Protein AF-A0AAJ6VJC5-F1 (afdb_monomer_lite)

Radius of gyration: 21.5 Å; chains: 1; bounding box: 40×43×69 Å

InterPro domains:
  IPR002068 Alpha crystallin/Hsp20 domain [PF00011] (1-87)
  IPR002068 Alpha crystallin/Hsp20 domain [PS01031] (1-97)
  IPR008978 HSP20-like chaperone [G3DSA:2.60.40.790] (1-90)
  IPR008978 HSP20-like chaperone [SSF49764] (2-86)
  IPR031107 Small heat shock protein [PTHR11527] (1-84)

Organism: Populus euphratica (NCBI:txid75702)

Structure (mmCIF, N/CA/C/O backbone):
data_AF-A0AAJ6VJC5-F1
#
_entry.id   AF-A0AAJ6VJC5-F1
#
loop_
_atom_site.group_PDB
_atom_site.id
_atom_site.type_symbol
_atom_site.label_atom_id
_atom_site.label_alt_id
_atom_site.label_comp_id
_atom_site.label_asym_id
_atom_site.label_entity_id
_atom_site.label_seq_id
_atom_site.pdbx_PDB_ins_code
_atom_site.Cartn_x
_atom_site.Cartn_y
_atom_site.Cartn_z
_atom_site.occupancy
_atom_site.B_iso_or_equiv
_atom_site.auth_seq_id
_atom_site.auth_comp_id
_atom_site.auth_asym_id
_atom_site.auth_atom_id
_atom_site.pdbx_PDB_model_num
ATOM 1 N N . MET A 1 1 ? -6.583 -4.854 -2.610 1.00 86.31 1 MET A N 1
ATOM 2 C CA . MET A 1 1 ? -6.551 -5.162 -1.161 1.00 86.31 1 MET A CA 1
ATOM 3 C C . MET A 1 1 ? -7.836 -4.664 -0.536 1.00 86.31 1 MET A C 1
ATOM 5 O O . MET A 1 1 ? -8.282 -3.586 -0.921 1.00 86.31 1 MET A O 1
ATOM 9 N N . ASP A 1 2 ? -8.409 -5.426 0.394 1.00 88.50 2 ASP A N 1
ATOM 10 C CA . ASP A 1 2 ? -9.672 -5.070 1.048 1.00 88.50 2 ASP A CA 1
ATOM 11 C C . ASP A 1 2 ? -9.404 -4.160 2.244 1.00 88.50 2 ASP A C 1
ATOM 13 O O . ASP A 1 2 ? -9.010 -4.598 3.331 1.00 88.50 2 ASP A O 1
ATOM 17 N N . GLU A 1 3 ? -9.635 -2.869 2.029 1.00 86.75 3 GLU A N 1
ATOM 18 C CA . GLU A 1 3 ? -9.357 -1.791 2.971 1.00 86.75 3 GLU A CA 1
ATOM 19 C C . GLU A 1 3 ? -10.618 -1.006 3.382 1.00 86.75 3 GLU A C 1
ATOM 21 O O . GLU A 1 3 ? -10.653 0.223 3.273 1.00 86.75 3 GLU A O 1
ATOM 26 N N . PRO A 1 4 ? -11.675 -1.676 3.891 1.00 86.38 4 PRO A N 1
ATOM 27 C CA . PRO A 1 4 ? -12.909 -1.001 4.271 1.00 86.38 4 PRO A CA 1
ATOM 28 C C . PRO A 1 4 ? -12.688 -0.053 5.451 1.00 86.38 4 PRO A C 1
ATOM 30 O O . PRO A 1 4 ? -12.069 -0.421 6.449 1.00 86.38 4 PRO A O 1
ATOM 33 N N . GLY A 1 5 ? -13.265 1.147 5.376 1.00 82.62 5 GLY A N 1
ATOM 34 C CA . GLY A 1 5 ? -13.191 2.145 6.450 1.00 82.62 5 GLY A CA 1
ATOM 35 C C . GLY A 1 5 ? -11.891 2.959 6.494 1.00 82.62 5 GLY A C 1
ATOM 36 O O . GLY A 1 5 ? -11.645 3.631 7.494 1.00 82.62 5 GLY A O 1
ATOM 37 N N . LEU A 1 6 ? -11.060 2.900 5.446 1.00 83.81 6 LEU A N 1
ATOM 38 C CA . LEU A 1 6 ? -9.957 3.839 5.222 1.00 83.81 6 LEU A CA 1
ATOM 39 C C . LEU A 1 6 ? -10.307 4.795 4.082 1.00 83.81 6 LEU A C 1
ATOM 41 O O . LEU A 1 6 ? -10.820 4.374 3.043 1.00 83.81 6 LEU A O 1
ATOM 45 N N . SER A 1 7 ? -10.017 6.082 4.271 1.00 81.06 7 SER A N 1
ATOM 46 C CA . SER A 1 7 ? -10.177 7.072 3.208 1.00 81.06 7 SER A CA 1
ATOM 47 C C . SER A 1 7 ? -8.989 7.029 2.242 1.00 81.06 7 SER A C 1
ATOM 49 O O . SER A 1 7 ? -7.905 6.556 2.586 1.00 81.06 7 SER A O 1
ATOM 51 N N . LYS A 1 8 ? -9.159 7.558 1.023 1.00 81.38 8 LYS A N 1
ATOM 52 C CA . LYS A 1 8 ? -8.067 7.624 0.037 1.00 81.38 8 LYS A CA 1
ATOM 53 C C . LYS A 1 8 ? -6.863 8.419 0.560 1.00 81.38 8 LYS A C 1
ATOM 55 O O . LYS A 1 8 ? -5.732 8.037 0.290 1.00 81.38 8 LYS A O 1
ATOM 60 N N . SER A 1 9 ? -7.104 9.492 1.314 1.00 84.19 9 SER A N 1
ATOM 61 C CA . SER A 1 9 ? -6.053 10.308 1.938 1.00 84.19 9 SER A CA 1
ATOM 62 C C . SER A 1 9 ? -5.273 9.567 3.023 1.00 84.19 9 SER A C 1
ATOM 64 O O . SER A 1 9 ? -4.136 9.932 3.299 1.00 84.19 9 SER A O 1
ATOM 66 N N . ASP A 1 10 ? -5.848 8.515 3.611 1.00 85.75 10 ASP A N 1
ATOM 67 C CA . ASP A 1 10 ? -5.169 7.719 4.633 1.00 85.75 10 ASP A CA 1
ATOM 68 C C . ASP A 1 10 ? -4.228 6.671 4.037 1.00 85.75 10 ASP A C 1
ATOM 70 O O . ASP A 1 10 ? -3.577 5.968 4.804 1.00 85.75 10 ASP A O 1
ATOM 74 N N . ILE A 1 11 ? -4.158 6.516 2.712 1.00 89.00 11 ILE A N 1
ATOM 75 C CA . ILE A 1 11 ? -3.371 5.472 2.051 1.00 89.00 11 ILE A CA 1
ATOM 76 C C . ILE A 1 11 ? -2.233 6.106 1.256 1.00 89.00 11 ILE A C 1
ATOM 78 O O . ILE A 1 11 ? -2.447 6.931 0.371 1.00 89.00 11 ILE A O 1
ATOM 82 N N . GLN A 1 12 ? -1.016 5.648 1.530 1.00 91.00 12 GLN A N 1
ATOM 83 C CA . GLN A 1 12 ? 0.189 6.016 0.806 1.00 91.00 12 GLN A CA 1
ATOM 84 C C . GLN A 1 12 ? 0.733 4.802 0.052 1.00 91.00 12 GLN A C 1
ATOM 86 O O . GLN A 1 12 ? 0.885 3.718 0.621 1.00 91.00 12 GLN A O 1
ATOM 91 N N . VAL A 1 13 ? 1.047 5.001 -1.228 1.00 91.62 13 VAL A N 1
ATOM 92 C CA . VAL A 1 13 ? 1.655 3.996 -2.103 1.00 91.62 13 VAL A CA 1
ATOM 93 C C . VAL A 1 13 ? 2.980 4.550 -2.616 1.00 91.62 13 VAL A C 1
ATOM 95 O O . VAL A 1 13 ? 3.006 5.617 -3.223 1.00 91.62 13 VAL A O 1
ATOM 98 N N . THR A 1 14 ? 4.078 3.850 -2.347 1.00 92.44 14 THR A N 1
ATOM 99 C CA . THR A 1 14 ? 5.444 4.254 -2.722 1.00 92.44 14 THR A CA 1
ATOM 100 C C . THR A 1 14 ? 6.230 3.066 -3.255 1.00 92.44 14 THR A C 1
ATOM 102 O O . THR A 1 14 ? 5.905 1.923 -2.944 1.00 92.44 14 THR A O 1
ATOM 105 N N . VAL A 1 15 ? 7.301 3.325 -4.001 1.00 92.00 15 VAL A N 1
ATOM 106 C CA . VAL A 1 15 ? 8.301 2.311 -4.360 1.00 92.00 15 VAL A CA 1
ATOM 107 C C . VAL A 1 15 ? 9.572 2.609 -3.566 1.00 92.00 15 VAL A C 1
ATOM 109 O O . VAL A 1 15 ? 10.074 3.728 -3.617 1.00 92.00 15 VAL A O 1
ATOM 112 N N . GLU A 1 16 ? 10.021 1.641 -2.772 1.00 90.56 16 GLU A N 1
ATOM 113 C CA . GLU A 1 16 ? 11.311 1.652 -2.068 1.00 90.56 16 GLU A CA 1
ATOM 114 C C . GLU A 1 16 ? 12.374 0.932 -2.931 1.00 90.56 16 GLU A C 1
ATOM 116 O O . GLU A 1 16 ? 12.080 0.460 -4.036 1.00 90.56 16 GLU A O 1
ATOM 121 N N . ASP A 1 17 ? 13.602 0.824 -2.419 1.00 83.69 17 ASP A N 1
ATOM 122 C CA . ASP A 1 17 ? 14.704 0.125 -3.086 1.00 83.69 17 ASP A CA 1
ATOM 123 C C . ASP A 1 17 ? 14.350 -1.330 -3.462 1.00 83.69 17 ASP A C 1
ATOM 125 O O . ASP A 1 17 ? 13.430 -1.957 -2.920 1.00 83.69 17 ASP A O 1
ATOM 129 N N . GLU A 1 18 ? 15.094 -1.873 -4.429 1.00 86.25 18 GLU A N 1
ATOM 130 C CA . GLU A 1 18 ? 14.905 -3.232 -4.962 1.00 86.25 18 GLU A CA 1
ATOM 131 C C . GLU A 1 18 ? 1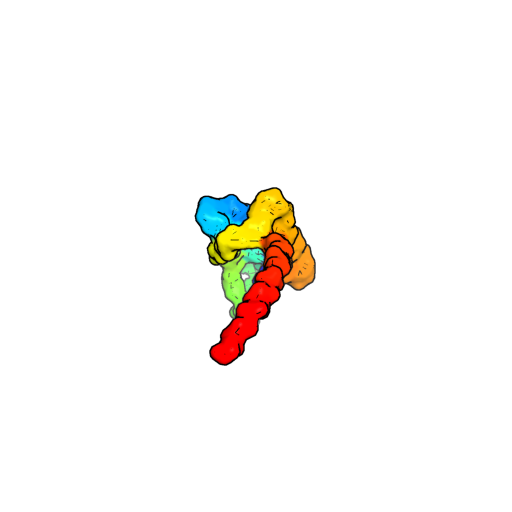3.527 -3.484 -5.605 1.00 86.25 18 GLU A C 1
ATOM 133 O O . GLU A 1 18 ? 13.010 -4.603 -5.572 1.00 86.25 18 GLU A O 1
ATOM 138 N N . ASN A 1 19 ? 12.919 -2.449 -6.197 1.00 89.25 19 ASN A N 1
ATOM 139 C CA . ASN A 1 19 ? 11.586 -2.513 -6.806 1.00 89.25 19 ASN A CA 1
ATOM 140 C C . ASN A 1 19 ? 10.509 -3.004 -5.822 1.00 89.25 19 ASN A C 1
ATOM 142 O O . ASN A 1 19 ? 9.613 -3.774 -6.182 1.00 89.25 19 ASN A O 1
ATOM 146 N N . THR A 1 20 ? 10.577 -2.567 -4.562 1.00 93.19 20 THR A N 1
ATOM 147 C CA . THR A 1 20 ? 9.591 -2.956 -3.549 1.00 93.19 20 THR A CA 1
ATOM 148 C C . THR A 1 20 ? 8.445 -1.950 -3.498 1.00 93.19 20 THR A C 1
ATOM 150 O O . THR A 1 20 ? 8.604 -0.828 -3.025 1.00 93.19 20 THR A O 1
ATOM 153 N N . LEU A 1 21 ? 7.252 -2.363 -3.926 1.00 94.00 21 LEU A N 1
ATOM 154 C CA . LEU A 1 21 ? 6.022 -1.598 -3.742 1.00 94.00 21 LEU A CA 1
ATOM 155 C C . LEU A 1 21 ? 5.592 -1.652 -2.277 1.00 94.00 21 LEU A C 1
ATOM 157 O O . LEU A 1 21 ? 5.408 -2.729 -1.706 1.00 94.00 21 LEU A O 1
ATOM 161 N N . VAL A 1 22 ? 5.367 -0.487 -1.686 1.00 94.00 22 VAL A N 1
ATOM 162 C CA . VAL A 1 22 ? 4.995 -0.332 -0.287 1.00 94.00 22 VAL A CA 1
ATOM 163 C C . VAL A 1 22 ? 3.683 0.426 -0.170 1.00 94.00 22 VAL A C 1
ATOM 165 O O . VAL A 1 22 ? 3.548 1.550 -0.643 1.00 94.00 22 VAL A O 1
ATOM 168 N N . ILE A 1 23 ? 2.719 -0.208 0.494 1.00 92.94 23 ILE A N 1
ATOM 169 C CA . ILE A 1 23 ? 1.405 0.349 0.805 1.00 92.94 23 ILE A CA 1
ATOM 170 C C . ILE A 1 23 ? 1.333 0.532 2.318 1.00 92.94 23 ILE A C 1
ATOM 172 O O . ILE A 1 23 ? 1.443 -0.441 3.072 1.00 92.94 23 ILE A O 1
ATOM 176 N N . LYS A 1 24 ? 1.164 1.776 2.759 1.00 92.44 24 LYS A N 1
ATOM 177 C CA . LYS A 1 24 ? 1.094 2.174 4.170 1.00 92.44 24 LYS A CA 1
ATOM 178 C C . LYS A 1 24 ? -0.192 2.948 4.421 1.00 92.44 24 LYS A C 1
ATOM 180 O O . LYS A 1 24 ? -0.604 3.730 3.568 1.00 92.44 24 LYS A O 1
ATOM 185 N N . SER A 1 25 ? -0.803 2.771 5.592 1.00 89.38 25 SER A N 1
ATOM 186 C CA . SER A 1 25 ? -1.847 3.689 6.054 1.00 89.38 25 SER A CA 1
ATOM 187 C C . SER A 1 25 ? -1.293 4.749 7.011 1.00 89.38 25 SER A C 1
ATOM 189 O O . SER A 1 25 ? -0.570 4.429 7.956 1.00 89.38 25 SER A O 1
ATOM 191 N N . GLY A 1 26 ? -1.658 6.013 6.789 1.00 82.69 26 GLY A N 1
ATOM 192 C CA . GLY A 1 26 ? -1.399 7.128 7.708 1.00 82.69 26 GLY A CA 1
ATOM 193 C C . GLY A 1 26 ? -2.293 7.091 8.953 1.00 82.69 26 GLY A C 1
ATOM 194 O O . GLY A 1 26 ? -1.930 7.621 10.001 1.00 82.69 26 GLY A O 1
ATOM 195 N N . GLY A 1 27 ? -3.428 6.394 8.866 1.00 77.44 27 GLY A N 1
ATOM 196 C CA . GLY A 1 27 ? -4.369 6.180 9.962 1.00 77.44 27 GLY A CA 1
ATOM 197 C C . GLY A 1 27 ? -4.656 4.704 10.229 1.00 77.44 27 GLY A C 1
ATOM 198 O O . GLY A 1 27 ? -4.116 3.799 9.591 1.00 77.44 27 GLY A O 1
ATOM 199 N N . LYS A 1 28 ? -5.538 4.457 11.192 1.00 75.50 28 LYS A N 1
ATOM 200 C CA . LYS A 1 28 ? -6.212 3.168 11.374 1.00 75.50 28 LYS A CA 1
ATOM 201 C C . LYS A 1 28 ? -7.662 3.334 10.922 1.00 75.50 28 LYS A C 1
ATOM 203 O O . LYS A 1 28 ? -8.168 4.453 10.920 1.00 75.50 28 LYS A O 1
ATOM 208 N N . ARG A 1 29 ? -8.342 2.231 10.592 1.00 77.69 29 ARG A N 1
ATOM 209 C CA . ARG A 1 29 ? -9.798 2.244 10.359 1.00 77.69 29 ARG A CA 1
ATOM 210 C C . ARG A 1 29 ? -10.470 2.917 11.556 1.00 77.69 29 ARG A C 1
ATOM 212 O O . ARG A 1 29 ? -10.304 2.441 12.678 1.00 77.69 29 ARG A O 1
ATOM 219 N N . LYS A 1 30 ? -11.165 4.036 11.347 1.00 70.56 30 LYS A N 1
ATOM 220 C CA . LYS A 1 30 ? -11.896 4.668 12.447 1.00 70.56 30 LYS A CA 1
ATOM 221 C C . LYS A 1 30 ? -13.005 3.717 12.864 1.00 70.56 30 LYS A C 1
ATOM 223 O O . LYS A 1 30 ? -13.782 3.251 12.033 1.00 70.56 30 LYS A O 1
ATOM 228 N N . ARG A 1 31 ? -13.041 3.402 14.150 1.00 71.25 31 ARG A N 1
ATOM 229 C CA . ARG A 1 31 ? -14.250 2.884 14.770 1.00 71.25 31 ARG A CA 1
ATOM 230 C C . ARG A 1 31 ? -15.075 4.112 15.146 1.00 71.25 31 ARG A C 1
ATOM 232 O O . ARG A 1 31 ? -14.484 5.116 15.536 1.00 71.25 31 ARG A O 1
ATOM 239 N N . GLU A 1 32 ? -16.395 4.066 15.017 1.00 61.78 32 GLU A N 1
ATOM 240 C CA . GLU A 1 32 ? -17.291 5.156 15.454 1.00 61.78 32 GLU A CA 1
ATOM 241 C C . GLU A 1 32 ? -17.333 5.312 16.994 1.00 61.78 32 GLU A C 1
ATOM 243 O O . GLU A 1 32 ? -18.257 5.901 17.536 1.00 61.78 32 GLU A O 1
ATOM 248 N N . ASP A 1 33 ? -16.299 4.831 17.694 1.00 55.19 33 ASP A N 1
ATOM 249 C CA . ASP A 1 33 ? -16.061 4.931 19.136 1.00 55.1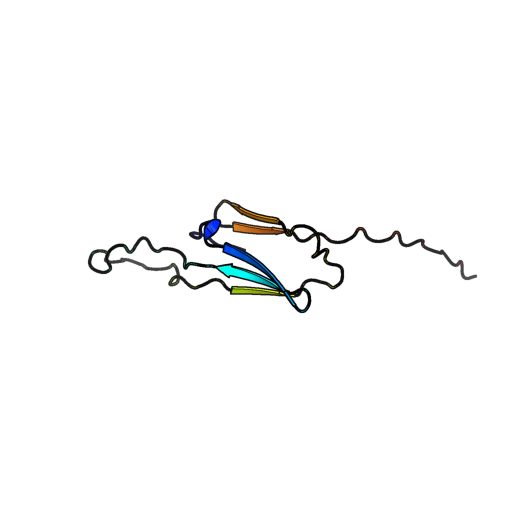9 33 ASP A CA 1
ATOM 250 C C . ASP A 1 33 ? -15.654 6.363 19.540 1.00 55.19 33 ASP A C 1
ATOM 252 O O . ASP A 1 33 ? -14.650 6.568 20.223 1.00 55.19 33 ASP A O 1
ATOM 256 N N . GLY A 1 34 ? -16.374 7.386 19.082 1.00 50.16 34 GLY A N 1
ATOM 257 C CA . GLY A 1 34 ? -16.365 8.647 19.814 1.00 50.16 34 GLY A CA 1
ATOM 258 C C . GLY A 1 34 ? -17.040 8.379 21.155 1.00 50.16 34 GLY A C 1
ATOM 259 O O . GLY A 1 34 ? -18.244 8.175 21.161 1.00 50.16 34 GLY A O 1
ATOM 260 N N . ASP A 1 35 ? -16.261 8.340 22.234 1.00 47.81 35 ASP A N 1
ATOM 261 C CA . ASP A 1 35 ? -16.647 8.094 23.633 1.00 47.81 35 ASP A CA 1
ATOM 262 C C . ASP A 1 35 ? -16.760 6.609 24.029 1.00 47.81 35 ASP A C 1
ATOM 264 O O . ASP A 1 35 ? -17.815 5.973 23.976 1.00 47.81 35 ASP A O 1
ATOM 268 N N . GLU A 1 36 ? -15.639 6.061 24.515 1.00 54.41 36 GLU A N 1
ATOM 269 C CA . GLU A 1 36 ? -15.533 4.720 25.118 1.00 54.41 36 GLU A CA 1
ATOM 270 C C . GLU A 1 36 ? -16.489 4.506 26.315 1.00 54.41 36 GLU A C 1
ATOM 272 O O . GLU A 1 36 ? -16.700 3.371 26.740 1.00 54.41 36 GLU A O 1
ATOM 277 N N . GLU A 1 37 ? -17.123 5.565 26.827 1.00 58.06 37 GLU A N 1
ATOM 278 C CA . GLU A 1 37 ? -18.024 5.517 27.983 1.00 58.06 37 GLU A CA 1
ATOM 279 C C . GLU A 1 37 ? -19.501 5.243 27.634 1.00 58.06 37 GLU A C 1
ATOM 281 O O . GLU A 1 37 ? -20.276 4.923 28.536 1.00 58.06 37 GLU A O 1
ATOM 286 N N . ALA A 1 38 ? -19.916 5.287 26.357 1.00 59.25 38 ALA A N 1
ATOM 287 C CA . ALA A 1 38 ? -21.343 5.214 25.996 1.00 59.25 38 ALA A CA 1
ATOM 288 C C . ALA A 1 38 ? -21.801 3.930 25.272 1.00 59.25 38 ALA A C 1
ATOM 290 O O . ALA A 1 38 ? -23.001 3.642 25.239 1.00 59.25 38 ALA A O 1
ATOM 291 N N . TYR A 1 39 ? -20.893 3.125 24.703 1.00 68.94 39 TYR A N 1
ATOM 292 C CA . TYR A 1 39 ? -21.286 2.021 23.813 1.00 68.94 39 TYR A CA 1
ATOM 293 C C . TYR A 1 39 ? -21.051 0.633 24.416 1.00 68.94 39 TYR A C 1
ATOM 295 O O . TYR A 1 39 ? -19.933 0.119 24.470 1.00 68.94 39 TYR A O 1
ATOM 303 N N . LYS A 1 40 ? -22.145 -0.040 24.798 1.00 78.25 40 LYS A N 1
ATOM 304 C CA . LYS A 1 40 ? -22.131 -1.456 25.191 1.00 78.25 40 LYS A CA 1
ATOM 305 C C . LYS A 1 40 ? -22.404 -2.348 23.980 1.00 78.25 40 LYS A C 1
ATOM 307 O O . LYS A 1 40 ? -23.542 -2.530 23.557 1.00 78.25 40 LYS A O 1
ATOM 312 N N . TYR A 1 41 ? -21.346 -2.929 23.429 1.00 79.88 41 TYR A N 1
ATOM 313 C CA . TYR A 1 41 ? -21.441 -3.871 22.316 1.00 79.88 41 TYR A CA 1
ATOM 314 C C . TYR A 1 41 ? -22.082 -5.196 22.752 1.00 79.88 41 TYR A C 1
ATOM 316 O O . TYR A 1 41 ? -21.572 -5.860 23.651 1.00 79.88 41 TYR A O 1
ATOM 324 N N . ILE A 1 42 ? -23.159 -5.622 22.078 1.00 87.25 42 ILE A N 1
ATOM 325 C CA . ILE A 1 42 ? -23.715 -6.982 22.240 1.00 87.25 42 ILE A CA 1
ATOM 326 C C . ILE A 1 42 ? -22.763 -8.014 21.615 1.00 87.25 42 ILE A C 1
ATOM 328 O O . ILE A 1 42 ? -22.550 -9.089 22.171 1.00 87.25 42 ILE A O 1
ATOM 332 N N . ARG A 1 43 ? -22.155 -7.679 20.468 1.00 85.69 43 ARG A N 1
ATOM 333 C CA . ARG A 1 43 ? -21.152 -8.505 19.788 1.00 85.69 43 ARG A CA 1
ATOM 334 C C . ARG A 1 43 ? -20.188 -7.634 18.986 1.00 85.69 43 ARG A C 1
ATOM 336 O O . ARG A 1 43 ? -20.618 -6.751 18.251 1.00 85.69 43 ARG A O 1
ATOM 343 N N . LEU A 1 44 ? -18.890 -7.907 19.107 1.00 83.62 44 LEU A N 1
ATOM 344 C CA . LEU A 1 44 ? -17.830 -7.219 18.371 1.00 83.62 44 LEU A CA 1
ATOM 345 C C . LEU A 1 44 ? -17.054 -8.221 17.513 1.00 83.62 44 LEU A C 1
ATOM 347 O O . LEU A 1 44 ? -16.189 -8.937 18.008 1.00 83.62 44 LEU A O 1
ATOM 351 N N . GLU A 1 45 ? -17.380 -8.283 16.225 1.00 85.88 45 GLU A N 1
ATOM 35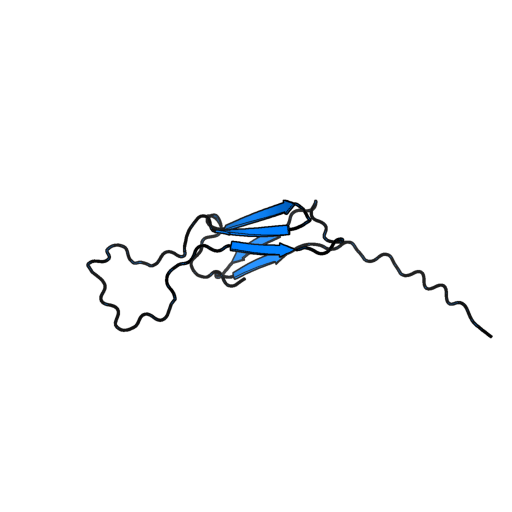2 C CA . GLU A 1 45 ? -16.771 -9.249 15.295 1.00 85.88 45 GLU A CA 1
ATOM 353 C C . GLU A 1 45 ? -15.570 -8.674 14.543 1.00 85.88 45 GLU A C 1
ATOM 355 O O . GLU A 1 45 ? -14.607 -9.376 14.227 1.00 85.88 45 GLU A O 1
ATOM 360 N N . ARG A 1 46 ? -15.626 -7.375 14.229 1.00 80.62 46 ARG A N 1
ATOM 361 C CA . ARG A 1 46 ? -14.570 -6.712 13.467 1.00 80.62 46 ARG A CA 1
ATOM 362 C C . ARG A 1 46 ? -13.357 -6.533 14.369 1.00 80.62 46 ARG A C 1
ATOM 364 O O . ARG A 1 46 ? -13.457 -5.994 15.469 1.00 80.62 46 ARG A O 1
ATOM 371 N N . LYS A 1 47 ? -12.203 -6.983 13.878 1.00 73.12 47 LYS A N 1
ATOM 372 C CA . LYS A 1 47 ? -10.930 -6.853 14.590 1.00 73.12 47 LYS A CA 1
ATOM 373 C C . LYS A 1 47 ? -10.631 -5.387 14.888 1.00 73.12 47 LYS A C 1
ATOM 375 O O . LYS A 1 47 ? -10.975 -4.504 14.098 1.00 73.12 47 LYS A O 1
ATOM 380 N N . ALA A 1 48 ? -9.934 -5.166 15.999 1.00 72.69 48 ALA A N 1
ATOM 381 C CA . ALA A 1 48 ? -9.436 -3.852 16.363 1.00 72.69 48 ALA A CA 1
ATOM 382 C C . ALA A 1 48 ? -8.674 -3.216 15.182 1.00 72.69 48 ALA A C 1
ATOM 384 O O . ALA A 1 48 ? -7.947 -3.924 14.473 1.00 72.69 48 ALA A O 1
ATOM 385 N N . PRO A 1 49 ? -8.818 -1.900 14.958 1.00 75.00 49 PRO A N 1
ATOM 386 C CA . PRO A 1 49 ? -8.151 -1.225 13.858 1.00 75.00 49 PRO A CA 1
ATOM 387 C C . PRO A 1 49 ? -6.630 -1.401 13.909 1.00 75.00 49 PRO A C 1
ATOM 389 O O . PRO A 1 49 ? -5.965 -1.015 14.875 1.00 75.00 49 PRO A O 1
ATOM 392 N N . GLN A 1 50 ? -6.062 -1.959 12.844 1.00 78.12 50 GLN A N 1
ATOM 393 C CA . GLN A 1 50 ? -4.618 -2.098 12.675 1.00 78.12 50 GLN A CA 1
ATOM 394 C C . GLN A 1 50 ? -4.108 -1.093 11.646 1.00 78.12 50 GLN A C 1
ATOM 396 O O . GLN A 1 50 ? -4.839 -0.683 10.743 1.00 78.12 50 GLN A O 1
ATOM 401 N N . LYS A 1 51 ? -2.847 -0.681 11.806 1.00 83.25 51 LYS A N 1
ATOM 402 C CA . LYS A 1 51 ? -2.145 0.064 10.759 1.00 83.25 51 LYS A CA 1
ATOM 403 C C . LYS A 1 51 ? -1.861 -0.898 9.608 1.00 83.25 51 LYS A C 1
ATOM 405 O O . LYS A 1 51 ? -1.382 -2.007 9.842 1.00 83.25 51 LYS A O 1
ATOM 410 N N . LEU A 1 52 ? -2.155 -0.473 8.387 1.00 87.38 52 LEU A N 1
ATOM 411 C CA . LEU A 1 52 ? -1.857 -1.234 7.185 1.00 87.38 52 LEU A CA 1
ATOM 412 C C . LEU A 1 52 ? -0.389 -1.020 6.808 1.00 87.38 52 LEU A C 1
ATOM 414 O O . LEU A 1 52 ? 0.049 0.114 6.623 1.00 87.38 52 LEU A O 1
ATOM 418 N N . LEU A 1 53 ? 0.353 -2.115 6.658 1.00 91.00 53 LEU A N 1
ATOM 419 C CA . LEU A 1 53 ? 1.652 -2.138 5.994 1.00 91.00 53 LEU A CA 1
ATOM 420 C C . LEU A 1 53 ? 1.725 -3.395 5.135 1.00 91.00 53 LEU A C 1
ATOM 422 O O . LEU A 1 53 ? 1.644 -4.513 5.645 1.00 91.00 53 LEU A O 1
ATOM 426 N N . ARG A 1 54 ? 1.883 -3.213 3.828 1.00 92.31 54 ARG A N 1
ATOM 427 C CA . ARG A 1 54 ? 2.069 -4.308 2.877 1.00 92.31 54 ARG A CA 1
ATOM 428 C C . ARG A 1 54 ? 3.219 -3.967 1.947 1.00 92.31 54 ARG A C 1
ATOM 430 O O . ARG A 1 54 ? 3.284 -2.852 1.437 1.00 92.31 54 ARG A O 1
ATOM 437 N N . LYS A 1 55 ? 4.120 -4.926 1.758 1.00 94.56 55 LYS A N 1
ATOM 438 C CA . LYS A 1 55 ? 5.265 -4.816 0.857 1.00 94.56 55 LYS A CA 1
ATOM 439 C C . LYS A 1 55 ? 5.170 -5.913 -0.193 1.00 94.56 55 LYS A C 1
ATOM 441 O O . LYS A 1 55 ? 4.917 -7.064 0.156 1.00 94.56 55 LYS A O 1
ATOM 446 N N . PHE A 1 56 ? 5.374 -5.550 -1.449 1.00 93.88 56 PHE A N 1
ATOM 447 C CA . PHE A 1 56 ? 5.358 -6.465 -2.581 1.00 93.88 56 PHE A CA 1
ATOM 448 C C . PHE A 1 56 ? 6.620 -6.230 -3.402 1.00 93.88 56 PHE A C 1
ATOM 450 O O . PHE A 1 56 ? 6.826 -5.130 -3.907 1.00 93.88 56 PHE A O 1
ATOM 457 N N . ARG A 1 57 ? 7.464 -7.254 -3.542 1.00 93.44 57 ARG A N 1
ATOM 458 C CA . ARG A 1 57 ? 8.593 -7.189 -4.471 1.00 93.44 57 ARG A CA 1
ATOM 459 C C . ARG A 1 57 ? 8.042 -7.281 -5.888 1.00 93.44 57 ARG A C 1
ATOM 461 O O . ARG A 1 57 ? 7.376 -8.262 -6.223 1.00 93.44 57 ARG A O 1
ATOM 468 N N . LEU A 1 58 ? 8.265 -6.247 -6.689 1.00 92.12 58 LEU A N 1
ATOM 469 C CA . LEU A 1 58 ? 7.836 -6.247 -8.078 1.00 92.12 58 LEU A CA 1
ATOM 470 C C . LEU A 1 58 ? 8.808 -7.089 -8.921 1.00 92.12 58 LEU A C 1
ATOM 472 O O . LEU A 1 58 ? 9.995 -7.172 -8.597 1.00 92.12 58 LEU A O 1
ATOM 476 N N . PRO A 1 59 ? 8.325 -7.720 -10.003 1.00 90.81 59 PRO A N 1
ATOM 477 C CA . PRO A 1 59 ? 9.195 -8.360 -10.983 1.00 90.81 59 PRO A CA 1
ATOM 478 C C . PRO A 1 59 ? 10.220 -7.379 -11.571 1.00 90.81 59 PRO A C 1
ATOM 480 O O . PRO A 1 59 ? 9.952 -6.182 -11.667 1.00 90.81 59 PRO A O 1
ATOM 483 N N . GLU A 1 60 ? 11.360 -7.891 -12.039 1.00 87.12 60 GLU A N 1
ATOM 484 C CA . GLU A 1 60 ? 12.420 -7.075 -12.661 1.00 87.12 60 GLU A CA 1
ATOM 485 C C . GLU A 1 60 ? 11.928 -6.280 -13.872 1.00 87.12 60 GLU A C 1
ATOM 487 O O . GLU A 1 60 ? 12.370 -5.162 -14.113 1.00 87.12 60 GLU A O 1
ATOM 492 N N . ASN A 1 61 ? 10.975 -6.840 -14.614 1.00 86.50 61 ASN A N 1
ATOM 493 C CA . ASN A 1 61 ? 10.374 -6.188 -15.763 1.00 86.50 61 ASN A CA 1
ATOM 494 C C . ASN A 1 61 ? 9.187 -5.288 -15.396 1.00 86.50 61 ASN A C 1
ATOM 496 O O . ASN A 1 61 ? 8.410 -4.966 -16.275 1.00 86.50 61 ASN A O 1
ATOM 500 N N . ALA A 1 62 ? 8.963 -4.899 -14.144 1.00 87.19 62 ALA A N 1
ATOM 501 C CA . ALA A 1 62 ? 7.923 -3.915 -13.843 1.00 87.19 62 ALA A CA 1
ATOM 502 C C . ALA A 1 62 ? 8.357 -2.509 -14.290 1.00 87.19 62 ALA A C 1
ATOM 504 O O . ALA A 1 62 ? 9.484 -2.086 -14.028 1.00 87.19 62 ALA A O 1
ATOM 505 N N . ILE A 1 63 ? 7.456 -1.751 -14.922 1.00 84.81 63 ILE A N 1
ATOM 506 C CA . ILE A 1 63 ? 7.724 -0.349 -15.264 1.00 84.81 63 ILE A CA 1
ATOM 507 C C . ILE A 1 63 ? 7.440 0.506 -14.024 1.00 84.81 63 ILE A C 1
ATOM 509 O O . ILE A 1 63 ? 6.327 0.974 -13.800 1.00 84.81 63 ILE A O 1
ATOM 513 N N . VAL A 1 64 ? 8.460 0.685 -13.184 1.00 80.00 64 VAL A N 1
ATOM 514 C CA . VAL A 1 64 ? 8.372 1.507 -11.961 1.00 80.00 64 VAL A CA 1
ATOM 515 C C . VAL A 1 64 ? 8.473 3.012 -12.229 1.00 80.00 64 VAL A C 1
ATOM 517 O O . VAL A 1 64 ? 8.091 3.809 -11.378 1.00 80.00 64 VAL A O 1
ATOM 520 N N . SER A 1 65 ? 8.978 3.408 -13.402 1.00 69.62 65 SER A N 1
ATOM 521 C CA . SER A 1 65 ? 9.116 4.812 -13.817 1.00 69.62 65 SER A CA 1
ATOM 522 C C . SER A 1 65 ? 7.799 5.441 -14.284 1.00 69.62 65 SER A C 1
ATOM 524 O O . SER A 1 65 ? 7.631 6.655 -14.179 1.00 69.62 65 SER A O 1
ATOM 526 N N . SER A 1 66 ? 6.863 4.634 -14.793 1.00 65.19 66 SER A N 1
ATOM 527 C CA . SER A 1 66 ? 5.490 5.049 -15.087 1.00 65.19 66 SER A CA 1
ATOM 528 C C . SER A 1 66 ? 4.659 5.102 -13.808 1.00 65.19 66 SER A C 1
ATOM 530 O O . SER A 1 66 ? 4.889 4.337 -12.872 1.00 65.19 66 SER A O 1
ATOM 532 N N . ALA A 1 67 ? 3.663 5.987 -13.773 1.00 66.44 67 ALA A N 1
ATOM 533 C CA . ALA A 1 67 ? 2.819 6.192 -12.605 1.00 66.44 67 ALA A CA 1
ATOM 534 C C . ALA A 1 67 ? 2.086 4.899 -12.194 1.00 66.44 67 ALA A C 1
ATOM 536 O O . ALA A 1 67 ? 1.124 4.477 -12.838 1.00 66.44 67 ALA A O 1
ATOM 537 N N . ILE A 1 68 ? 2.504 4.297 -11.077 1.00 83.19 68 ILE A N 1
ATOM 538 C CA . ILE A 1 68 ? 1.709 3.282 -10.380 1.00 83.19 68 ILE A CA 1
ATOM 539 C C . ILE A 1 68 ? 0.346 3.896 -10.075 1.00 83.19 68 ILE A C 1
ATOM 541 O O . ILE A 1 68 ? 0.247 4.912 -9.384 1.00 83.19 68 ILE A O 1
ATOM 545 N N . THR A 1 69 ? -0.713 3.277 -10.589 1.00 85.19 69 THR A N 1
ATOM 546 C CA . THR A 1 69 ? -2.067 3.794 -10.403 1.00 85.19 69 THR A CA 1
ATOM 547 C C . THR A 1 69 ? -2.729 3.073 -9.243 1.00 85.19 69 THR A C 1
ATOM 549 O O . THR A 1 69 ? -2.884 1.853 -9.257 1.00 85.19 69 THR A O 1
ATOM 552 N N . ALA A 1 70 ? -3.149 3.844 -8.243 1.00 85.06 70 ALA A N 1
ATOM 553 C CA . ALA A 1 70 ? -3.916 3.357 -7.110 1.00 85.06 70 ALA A CA 1
ATOM 554 C C . ALA A 1 70 ? -5.173 4.213 -6.922 1.00 85.06 70 ALA A C 1
ATOM 556 O O . ALA A 1 70 ? -5.112 5.446 -6.867 1.00 85.06 70 ALA A O 1
ATOM 557 N N . LYS A 1 71 ? -6.328 3.559 -6.818 1.00 80.75 71 LYS A N 1
ATOM 558 C CA . LYS A 1 71 ? -7.613 4.205 -6.525 1.00 80.75 71 LYS A CA 1
ATOM 559 C C . LYS A 1 71 ? -8.249 3.460 -5.366 1.00 80.75 71 LYS A C 1
ATOM 561 O O . LYS A 1 71 ? -8.232 2.243 -5.369 1.00 80.75 71 LYS A O 1
ATOM 566 N N . CYS A 1 72 ? -8.757 4.167 -4.363 1.00 78.62 72 CYS A N 1
ATOM 567 C CA . CYS A 1 72 ? -9.535 3.544 -3.296 1.00 78.62 72 CYS A CA 1
ATOM 568 C C . CYS A 1 72 ? -11.007 3.803 -3.604 1.00 78.62 72 CYS A C 1
ATOM 570 O O . CYS A 1 72 ? -11.450 4.949 -3.524 1.00 78.62 72 CYS A O 1
ATOM 572 N N . GLU A 1 73 ? -11.733 2.764 -4.002 1.00 79.75 73 GLU A N 1
ATOM 573 C CA . GLU A 1 73 ? -13.148 2.840 -4.364 1.00 79.75 73 GLU A CA 1
ATOM 574 C C . GLU A 1 73 ? -13.890 1.710 -3.647 1.00 79.75 73 GLU A C 1
ATOM 576 O O . GLU A 1 73 ? -13.433 0.568 -3.609 1.00 79.75 73 GLU A O 1
ATOM 581 N N . THR A 1 74 ? -15.032 2.019 -3.026 1.00 84.75 74 THR A N 1
ATOM 582 C CA . THR A 1 74 ? -15.894 1.029 -2.340 1.00 84.75 74 THR A CA 1
ATOM 583 C C . THR A 1 74 ? -15.197 0.180 -1.259 1.00 84.75 74 THR A C 1
ATOM 585 O O . THR A 1 74 ? -15.604 -0.940 -0.974 1.00 84.75 74 THR A O 1
ATOM 588 N N . GLY A 1 75 ? -14.145 0.708 -0.621 1.00 86.38 75 GLY A N 1
ATOM 589 C CA . GLY A 1 75 ? -13.389 -0.008 0.417 1.00 86.38 75 GLY A CA 1
ATOM 590 C C . GLY A 1 75 ? -12.372 -1.015 -0.125 1.00 86.38 75 GLY A C 1
ATOM 591 O O . GLY A 1 75 ? -11.815 -1.791 0.648 1.00 86.38 75 GLY A O 1
ATOM 592 N N . VAL A 1 76 ? -12.104 -0.993 -1.430 1.00 89.44 76 VAL A N 1
ATOM 593 C CA . VAL A 1 76 ? -11.063 -1.792 -2.073 1.00 89.44 76 VAL A CA 1
ATOM 594 C C . VAL A 1 76 ? -10.026 -0.851 -2.674 1.00 89.44 76 VAL A C 1
ATOM 596 O O . VAL A 1 76 ? -10.358 0.165 -3.283 1.00 89.44 76 VAL A O 1
ATOM 599 N N . LEU A 1 77 ? -8.753 -1.204 -2.503 1.00 90.56 77 LEU A N 1
ATOM 600 C CA . LEU A 1 77 ? -7.614 -0.538 -3.129 1.00 90.56 77 LEU A CA 1
ATOM 601 C C . LEU A 1 77 ? -7.060 -1.417 -4.264 1.00 90.56 77 LEU A C 1
ATOM 603 O O . LEU A 1 77 ? -6.243 -2.311 -3.989 1.00 90.56 77 LEU A O 1
ATOM 607 N N . PRO A 1 78 ? -7.500 -1.224 -5.521 1.00 90.44 78 PRO A N 1
ATOM 608 C CA . PRO A 1 78 ? -6.761 -1.666 -6.696 1.00 90.44 78 PRO A CA 1
ATOM 609 C C . PRO A 1 78 ? -5.435 -0.910 -6.829 1.00 90.44 78 PRO A C 1
ATOM 611 O O . PRO A 1 78 ? -5.389 0.317 -6.730 1.00 90.44 78 PRO A O 1
ATOM 614 N N . VAL A 1 79 ? -4.367 -1.663 -7.097 1.00 90.69 79 VAL A N 1
ATOM 615 C CA . VAL A 1 79 ? -3.058 -1.131 -7.486 1.00 90.69 79 VAL A CA 1
ATOM 616 C C . VAL A 1 79 ? -2.660 -1.775 -8.804 1.00 90.69 79 VAL A C 1
ATOM 618 O O . VAL A 1 79 ? -2.625 -3.001 -8.907 1.00 90.69 79 VAL A O 1
ATOM 621 N N . VAL A 1 80 ? -2.384 -0.943 -9.803 1.00 91.06 80 VAL A N 1
ATOM 622 C CA . VAL A 1 80 ? -2.006 -1.367 -11.151 1.00 91.06 80 VAL A CA 1
ATOM 623 C C . VAL A 1 80 ? -0.548 -1.000 -11.392 1.00 91.06 80 VAL A C 1
ATOM 625 O O . VAL A 1 80 ? -0.149 0.149 -11.196 1.00 91.06 80 VAL A O 1
ATOM 628 N N . VAL A 1 81 ? 0.231 -1.997 -11.812 1.00 90.88 81 VAL A N 1
ATOM 629 C CA . VAL A 1 81 ? 1.639 -1.862 -12.192 1.00 90.88 81 VAL A CA 1
ATOM 630 C C . VAL A 1 81 ? 1.787 -2.388 -13.612 1.00 90.88 81 VAL A C 1
ATOM 632 O O . VAL A 1 81 ? 1.458 -3.545 -13.884 1.00 90.88 81 VAL A O 1
ATOM 635 N N . GLU A 1 82 ? 2.259 -1.536 -14.514 1.00 89.88 82 GLU A N 1
ATOM 636 C CA . GLU A 1 82 ? 2.432 -1.892 -15.917 1.00 89.88 82 GLU A CA 1
ATOM 637 C C . GLU A 1 82 ? 3.668 -2.771 -16.130 1.00 89.88 82 GLU A C 1
ATOM 639 O O . GLU A 1 82 ? 4.676 -2.684 -15.420 1.00 89.88 82 GLU A O 1
ATOM 644 N N . LYS A 1 83 ? 3.578 -3.634 -17.142 1.00 86.12 83 LYS A N 1
ATOM 645 C CA . LYS A 1 83 ? 4.688 -4.444 -17.642 1.00 86.12 83 LYS A CA 1
ATOM 646 C C . LYS A 1 83 ? 5.008 -4.006 -19.072 1.00 86.12 83 LYS A C 1
ATOM 648 O O . LYS A 1 83 ? 4.086 -3.649 -19.805 1.00 86.12 83 LYS A O 1
ATOM 653 N N . PRO A 1 84 ? 6.279 -4.064 -19.495 1.00 81.19 84 PRO A N 1
ATOM 654 C CA . PRO A 1 84 ? 6.666 -3.804 -20.861 1.00 81.19 84 PRO A CA 1
ATOM 655 C C . PRO A 1 84 ? 6.024 -4.846 -21.765 1.00 81.19 84 PRO A C 1
ATOM 657 O O . PRO A 1 84 ? 5.845 -6.009 -21.387 1.00 81.19 84 PRO A O 1
ATOM 660 N N . VAL A 1 85 ? 5.709 -4.411 -22.980 1.00 79.44 85 VAL A N 1
ATOM 661 C CA . VAL A 1 85 ? 5.256 -5.300 -24.045 1.00 79.44 85 VAL A CA 1
ATOM 662 C C . VAL A 1 85 ? 6.331 -6.366 -24.254 1.00 79.44 85 VAL A C 1
ATOM 664 O O . VAL A 1 85 ? 7.519 -6.049 -24.371 1.00 79.44 85 VAL A O 1
ATOM 667 N N . ALA A 1 86 ? 5.926 -7.637 -24.256 1.00 72.12 86 ALA A N 1
ATOM 668 C CA . ALA A 1 86 ? 6.837 -8.725 -24.574 1.00 72.12 86 ALA A CA 1
ATOM 669 C C . ALA A 1 86 ? 7.408 -8.480 -25.976 1.00 72.12 86 ALA A C 1
ATOM 671 O O . ALA A 1 86 ? 6.656 -8.254 -26.923 1.00 72.12 86 ALA A O 1
ATOM 672 N N . ARG A 1 87 ? 8.738 -8.496 -26.110 1.00 66.88 87 ARG A N 1
ATOM 673 C CA . ARG A 1 87 ? 9.365 -8.461 -27.435 1.00 66.88 87 ARG A CA 1
ATOM 674 C C . ARG A 1 87 ? 8.890 -9.696 -28.195 1.00 66.88 87 ARG A C 1
ATOM 676 O O . ARG A 1 87 ? 8.960 -10.793 -27.643 1.00 66.88 87 ARG A O 1
ATOM 683 N N . GLU A 1 88 ? 8.411 -9.512 -29.424 1.00 62.06 88 GLU A N 1
ATOM 684 C CA .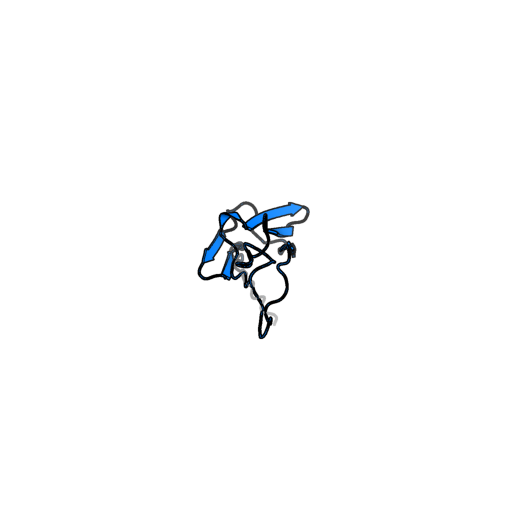 GLU A 1 88 ? 8.046 -10.620 -30.305 1.00 62.06 88 GLU A CA 1
ATOM 685 C C . GLU A 1 88 ? 9.181 -11.643 -30.327 1.00 62.06 88 GLU A C 1
ATOM 687 O O . GLU A 1 88 ? 10.318 -11.338 -30.715 1.00 62.06 88 GLU A O 1
ATOM 692 N N . CYS A 1 89 ? 8.873 -12.866 -29.894 1.00 52.50 89 CYS A N 1
ATOM 693 C CA . CYS A 1 89 ? 9.721 -14.007 -30.167 1.00 52.50 89 CYS A CA 1
ATOM 694 C C . CYS A 1 89 ? 9.757 -14.159 -31.687 1.00 52.50 89 CYS A C 1
ATOM 696 O O . CYS A 1 89 ? 8.837 -14.715 -32.280 1.00 52.50 89 CYS A O 1
ATOM 698 N N . HIS A 1 90 ? 10.814 -13.652 -32.318 1.00 52.41 90 HIS A N 1
ATOM 699 C CA . HIS A 1 90 ? 11.131 -13.982 -33.696 1.00 52.41 90 HIS A CA 1
ATOM 700 C C . HIS A 1 90 ? 11.523 -15.457 -33.685 1.00 52.41 90 HIS A C 1
ATOM 702 O O . HIS A 1 90 ? 12.680 -15.808 -33.459 1.00 52.41 90 HIS A O 1
ATOM 708 N N . GLY A 1 91 ? 10.519 -16.326 -33.791 1.00 56.78 91 GLY A N 1
ATOM 709 C CA . GLY A 1 91 ? 10.702 -17.762 -33.849 1.00 56.78 91 GLY A CA 1
ATOM 710 C C . GLY A 1 91 ? 11.545 -18.085 -35.071 1.00 56.78 91 GLY A C 1
ATOM 711 O O . GLY A 1 91 ? 11.032 -18.160 -36.183 1.00 56.78 91 GLY A O 1
ATOM 712 N N . VAL A 1 92 ? 12.849 -18.267 -34.876 1.00 57.94 92 VAL A N 1
ATOM 713 C CA . VAL A 1 92 ? 13.692 -18.893 -35.888 1.00 57.94 92 VAL A CA 1
ATOM 714 C C . VAL A 1 92 ? 13.360 -20.377 -35.831 1.00 57.94 92 VAL A C 1
ATOM 716 O O . VAL A 1 92 ? 13.934 -21.124 -35.039 1.00 57.94 92 VAL A O 1
ATOM 719 N N . PHE A 1 93 ? 12.389 -20.800 -36.640 1.00 54.22 93 PHE A N 1
ATOM 720 C CA . PHE A 1 93 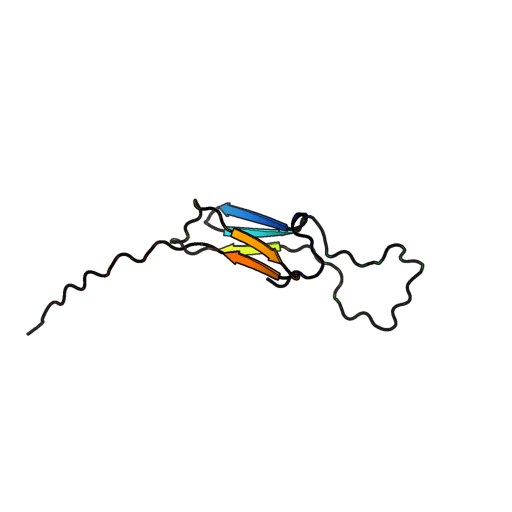? 12.135 -22.212 -36.897 1.00 54.22 93 PHE A CA 1
ATOM 721 C C . PHE A 1 93 ? 13.365 -22.789 -37.602 1.00 54.22 93 PHE A C 1
ATOM 723 O O . PHE A 1 93 ? 13.498 -22.726 -38.822 1.00 54.22 93 PHE A O 1
ATOM 730 N N . ARG A 1 94 ? 14.314 -23.320 -36.827 1.00 5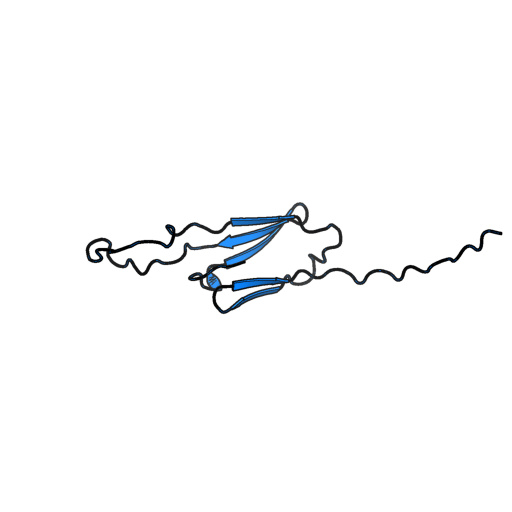4.72 94 ARG A N 1
ATOM 731 C CA . ARG A 1 94 ? 15.352 -24.190 -37.375 1.00 54.72 94 ARG A CA 1
ATOM 732 C C . ARG A 1 94 ? 14.703 -25.538 -37.662 1.00 54.72 94 ARG A C 1
ATOM 734 O O . ARG A 1 94 ? 14.427 -26.301 -36.741 1.00 54.72 94 ARG A O 1
ATOM 741 N N . HIS A 1 95 ? 14.444 -25.797 -38.940 1.00 47.19 95 HIS A N 1
ATOM 742 C CA . HIS A 1 95 ? 14.181 -27.144 -39.429 1.00 47.19 95 HIS A CA 1
ATOM 743 C C . HIS A 1 95 ? 15.421 -28.001 -39.154 1.00 47.19 95 HIS A C 1
ATOM 745 O O . HIS A 1 95 ? 16.485 -27.761 -39.723 1.00 47.19 95 HIS A O 1
ATOM 751 N N . TYR A 1 96 ? 15.279 -28.974 -38.261 1.00 52.03 96 TYR A N 1
ATOM 752 C CA . TYR A 1 96 ? 16.194 -30.103 -38.173 1.00 52.03 96 TYR A CA 1
ATOM 753 C C . TYR A 1 96 ? 15.656 -31.187 -39.114 1.00 52.03 96 TYR A C 1
ATOM 755 O O . TYR A 1 96 ? 14.469 -31.513 -39.044 1.00 52.03 96 TYR A O 1
ATOM 763 N N . TYR A 1 97 ? 16.509 -31.642 -40.036 1.00 54.31 97 TYR A N 1
ATOM 764 C CA . TYR A 1 97 ? 16.300 -32.870 -40.809 1.00 54.31 97 TYR A CA 1
ATOM 765 C C . TYR A 1 97 ? 16.500 -34.090 -39.911 1.00 54.31 97 TYR A C 1
ATOM 767 O O . TYR A 1 97 ? 17.387 -34.011 -39.027 1.00 54.31 97 TYR A O 1
#

Sequence (97 aa):
MDEPGLSKSDIQVTVEDENTLVIKSGGKRKREDGDEEAYKYIRLERKAPQKLLRKFRLPENAIVSSAITAKCETGVLPVVVEKPVARECHGVFRHYY

pLDDT: mean 79.09, std 13.16, range [47.19, 94.56]

Secondary structure (DSSP, 8-state):
-B-TT--GGGEEEEEETTTEEEEEEEEEPPPS-S-TTT---S---SPPP-EEEEEEEPPTT---SS--EE--BTTB--EE---PPPPP---------

Foldseek 3Di:
DQAPQADPVQWDWDADPQRKIKIWGVDWRDDPCPDPPPDDDPDDDDDDTDTDIDIDRDDPQWPPVDDFDWDQDPRDIDTDIDGDDPDPPPPPPDDDD